Protein AF-A0A920MVI2-F1 (afdb_monomer)

Solvent-accessible surface area (backbone atoms only — not comparable to full-atom values): 7972 Å² total; per-residue (Å²): 143,65,72,72,63,59,54,58,56,50,54,55,52,51,54,52,52,54,53,52,54,61,66,68,66,71,74,82,79,68,80,49,70,67,57,49,32,74,72,67,59,47,56,79,43,64,60,54,69,68,58,49,48,55,42,44,76,72,70,33,44,79,41,75,39,55,19,71,52,44,38,59,93,40,56,35,26,48,42,35,81,94,25,60,81,35,60,41,93,51,54,35,75,67,53,48,55,40,47,78,69,45,38,44,79,40,30,28,25,70,40,89,39,99,87,47,90,47,87,85,54,81,81,58,89,86,70,77,79,77,82,126

Secondary structure (DSSP, 8-state):
--HHHHHHHHHHHHHHHHHHHHHHT-------HHHHHHHH--EEEE--HHHHHHHHHTTPEEEEEETTS--TTS---TT-GGGTT---SS--HHHHHHHHTTEEEEEEEP---TT---TTS---TT------

Structure (mmCIF, N/CA/C/O backbone):
data_AF-A0A920MVI2-F1
#
_entry.id   AF-A0A920MVI2-F1
#
loop_
_atom_site.group_PDB
_atom_site.id
_atom_site.type_symbol
_atom_site.label_atom_id
_atom_site.label_alt_id
_atom_site.label_comp_id
_atom_site.label_asym_id
_atom_site.label_entity_id
_atom_site.label_seq_id
_atom_site.pdbx_PDB_ins_code
_atom_site.Cartn_x
_atom_site.Cartn_y
_atom_site.Cartn_z
_atom_site.occupancy
_atom_site.B_iso_or_equiv
_atom_site.auth_seq_id
_atom_site.auth_comp_id
_atom_site.auth_asym_id
_atom_site.auth_atom_id
_atom_site.pdbx_PDB_model_num
ATOM 1 N N . MET A 1 1 ? -33.004 41.293 50.598 1.00 49.00 1 MET A N 1
ATOM 2 C CA . MET A 1 1 ? -32.392 39.942 50.643 1.00 49.00 1 MET A CA 1
ATOM 3 C C . MET A 1 1 ? -32.286 39.363 49.229 1.00 49.00 1 MET A C 1
ATOM 5 O O . MET A 1 1 ? -33.215 38.704 48.801 1.00 49.00 1 MET A O 1
ATOM 9 N N . ILE A 1 2 ? -31.227 39.649 48.454 1.00 53.75 2 ILE A N 1
ATOM 10 C CA . ILE A 1 2 ? -31.068 39.084 47.080 1.00 53.75 2 ILE A CA 1
ATOM 11 C C . ILE A 1 2 ? -29.605 38.669 46.774 1.00 53.75 2 ILE A C 1
ATOM 13 O O . ILE A 1 2 ? -29.303 38.082 45.741 1.00 53.75 2 ILE A O 1
ATOM 17 N N . LYS A 1 3 ? -28.657 38.904 47.692 1.00 54.25 3 LYS A N 1
ATOM 18 C CA . LYS A 1 3 ? -27.223 38.664 47.444 1.00 54.25 3 LYS A CA 1
ATOM 19 C C . LYS A 1 3 ? -26.811 37.189 47.209 1.00 54.25 3 LYS A C 1
ATOM 21 O O . LYS A 1 3 ? -25.986 36.986 46.322 1.00 54.25 3 LYS A O 1
ATOM 26 N N . PRO A 1 4 ? -27.358 36.159 47.892 1.00 53.12 4 PRO A N 1
ATOM 27 C CA . PRO A 1 4 ? -26.855 34.790 47.718 1.00 53.12 4 PRO A CA 1
ATOM 28 C C . PRO A 1 4 ? -27.339 34.135 46.415 1.00 53.12 4 PRO A C 1
ATOM 30 O O . PRO A 1 4 ? -26.636 33.308 45.841 1.00 53.12 4 PRO A O 1
ATOM 33 N N . LEU A 1 5 ? -28.500 34.549 45.891 1.00 47.59 5 LEU A N 1
ATOM 34 C CA . LEU A 1 5 ? -29.077 33.974 44.672 1.00 47.59 5 LEU A CA 1
ATOM 35 C C . LEU A 1 5 ? -28.278 34.360 43.413 1.00 47.59 5 LEU A C 1
ATOM 37 O O . LEU A 1 5 ? -28.147 33.563 42.488 1.00 47.59 5 LEU A O 1
ATOM 41 N N . LYS A 1 6 ? -27.675 35.557 43.408 1.00 50.91 6 LYS A N 1
ATOM 42 C CA . LYS A 1 6 ? -26.846 36.059 42.298 1.00 50.91 6 LYS A CA 1
ATOM 43 C C . LYS A 1 6 ? -25.501 35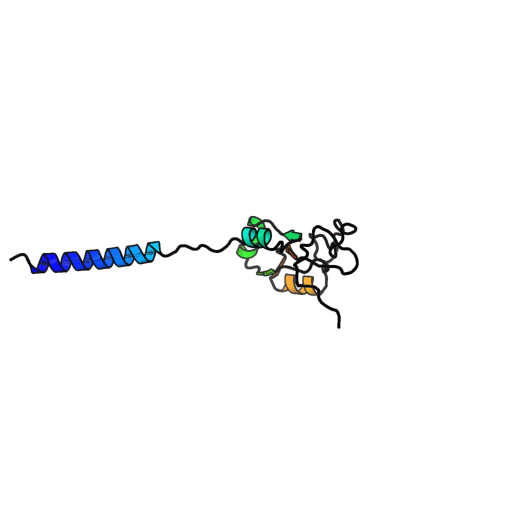.324 42.187 1.00 50.91 6 LYS A C 1
ATOM 45 O O . LYS A 1 6 ? -24.996 35.140 41.086 1.00 50.91 6 LYS A O 1
ATOM 50 N N . ILE A 1 7 ? -24.954 34.864 43.315 1.00 51.81 7 ILE A N 1
ATOM 51 C CA . ILE A 1 7 ? -23.689 34.111 43.385 1.00 51.81 7 ILE A CA 1
ATOM 52 C C . ILE A 1 7 ? -23.872 32.688 42.834 1.00 51.81 7 ILE A C 1
ATOM 54 O O . ILE A 1 7 ? -23.048 32.210 42.057 1.00 51.81 7 ILE A O 1
ATOM 58 N N . ILE A 1 8 ? -24.993 32.037 43.160 1.00 50.72 8 ILE A N 1
ATOM 59 C CA . ILE A 1 8 ? -25.308 30.681 42.679 1.00 50.72 8 ILE A CA 1
ATOM 60 C C . ILE A 1 8 ? -25.597 30.676 41.167 1.00 50.72 8 ILE A C 1
ATOM 62 O O . ILE A 1 8 ? -25.194 29.744 40.468 1.00 50.72 8 ILE A O 1
ATOM 66 N N . LEU A 1 9 ? -26.240 31.727 40.639 1.00 52.56 9 LEU A N 1
ATOM 67 C CA . LEU A 1 9 ? -26.493 31.862 39.199 1.00 52.56 9 LEU A CA 1
ATOM 68 C C . LEU A 1 9 ? -25.190 32.030 38.392 1.00 52.56 9 LEU A C 1
ATOM 70 O O . LEU A 1 9 ? -25.074 31.485 37.295 1.00 52.56 9 LEU A O 1
ATOM 74 N N . ASN A 1 10 ? -24.186 32.711 38.960 1.00 58.34 10 ASN A N 1
ATOM 75 C CA . ASN A 1 10 ? -22.886 32.932 38.318 1.00 58.34 10 ASN A CA 1
ATOM 76 C C . ASN A 1 10 ? -22.046 31.641 38.225 1.00 58.34 10 ASN A C 1
ATOM 78 O O . ASN A 1 10 ? -21.384 31.411 37.217 1.00 58.34 10 ASN A O 1
ATOM 82 N N . ASN A 1 11 ? -22.127 30.753 39.226 1.00 58.97 11 ASN A N 1
ATOM 83 C CA . ASN A 1 11 ? -21.401 29.474 39.220 1.00 58.97 11 ASN A CA 1
ATOM 84 C C . ASN A 1 11 ? -21.909 28.485 38.157 1.00 58.97 11 ASN A C 1
ATOM 86 O O . ASN A 1 11 ? -21.114 27.744 37.583 1.00 58.97 11 ASN A O 1
ATOM 90 N N . LYS A 1 12 ? -23.217 28.477 37.856 1.00 60.44 12 LYS A N 1
ATOM 91 C CA . LYS A 1 12 ? -23.773 27.625 36.785 1.00 60.44 12 LYS A CA 1
ATOM 92 C C . LYS A 1 12 ? -23.363 28.106 35.393 1.00 60.44 12 LYS A C 1
ATOM 94 O O . LYS A 1 12 ? -23.089 27.281 34.528 1.00 60.44 12 LYS A O 1
ATOM 99 N N . ILE A 1 13 ? -23.280 29.423 35.200 1.00 71.88 13 ILE A N 1
ATOM 100 C CA . ILE A 1 13 ? -22.783 30.030 33.957 1.00 71.88 13 ILE A CA 1
ATOM 101 C C . ILE A 1 13 ? -21.306 29.685 33.747 1.00 71.88 13 ILE A C 1
ATOM 103 O O . ILE A 1 13 ? -20.936 29.284 32.649 1.00 71.88 13 ILE A O 1
ATOM 107 N N . TYR A 1 14 ? -20.480 29.743 34.796 1.00 71.69 14 TYR A N 1
ATOM 108 C CA . TYR A 1 14 ? -19.080 29.312 34.718 1.00 71.69 14 TYR A CA 1
ATOM 109 C C . TYR A 1 14 ? -18.935 27.834 34.347 1.00 71.69 14 TYR A C 1
ATOM 111 O O . TYR A 1 14 ? -18.104 27.496 33.509 1.00 71.69 14 TYR A O 1
ATOM 119 N N . LEU A 1 15 ? -19.765 26.958 34.919 1.00 68.94 15 LEU A N 1
ATOM 120 C CA . LEU A 1 15 ? -19.744 25.531 34.593 1.00 68.94 15 LEU A CA 1
ATOM 121 C C . LEU A 1 15 ? -20.161 25.270 33.135 1.00 68.94 15 LEU A C 1
ATOM 123 O O . LEU A 1 15 ? -19.569 24.428 32.466 1.00 68.94 15 LEU A O 1
ATOM 127 N N . PHE A 1 16 ? -21.134 26.028 32.625 1.00 75.06 16 PHE A N 1
ATOM 128 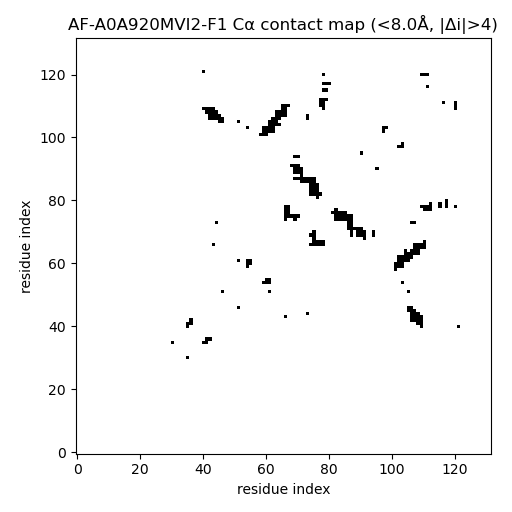C CA . PHE A 1 16 ? -21.574 25.947 31.231 1.00 75.06 16 PHE A CA 1
ATOM 129 C C . PHE A 1 16 ? -20.517 26.483 30.253 1.00 75.06 16 PHE A C 1
ATOM 131 O O . PHE A 1 16 ? -20.261 25.864 29.225 1.00 75.06 16 PHE A O 1
ATOM 138 N N . LEU A 1 17 ? -19.851 27.591 30.591 1.00 73.88 17 LEU A N 1
ATOM 139 C CA . LEU A 1 17 ? -18.747 28.148 29.803 1.00 73.88 17 LEU A CA 1
ATOM 140 C C . LEU A 1 17 ? -17.526 27.218 29.787 1.00 73.88 17 LEU A C 1
ATOM 142 O O . LEU A 1 17 ? -16.895 27.063 28.745 1.00 73.88 17 LEU A O 1
ATOM 146 N N . LEU A 1 18 ? -17.227 26.553 30.907 1.00 71.25 18 LEU A N 1
ATOM 147 C CA . LEU A 1 18 ? -16.160 25.556 30.991 1.00 71.25 18 LEU A CA 1
ATOM 148 C C . LEU A 1 18 ? -16.465 24.328 30.118 1.00 71.25 18 LEU A C 1
ATOM 150 O O . LEU A 1 18 ? -15.578 23.829 29.433 1.00 71.25 18 LEU A O 1
ATOM 154 N N . PHE A 1 19 ? -17.724 23.882 30.094 1.00 73.31 19 PHE A N 1
ATOM 155 C CA . PHE A 1 19 ? -18.176 22.786 29.234 1.00 73.31 19 PHE A CA 1
ATOM 156 C C . PHE A 1 19 ? -18.176 23.178 27.746 1.00 73.31 19 PHE A C 1
ATOM 158 O O . PHE A 1 19 ? -17.795 22.387 26.892 1.00 73.31 19 PHE A O 1
ATOM 165 N N . ALA A 1 20 ? -18.537 24.420 27.412 1.00 71.62 20 ALA A N 1
ATOM 166 C CA . ALA A 1 20 ? -18.449 24.927 26.043 1.00 71.62 20 ALA A CA 1
ATOM 167 C C . ALA A 1 20 ? -16.990 25.035 25.556 1.00 71.62 20 ALA A C 1
ATOM 169 O O . ALA A 1 20 ? -16.689 24.660 24.423 1.00 71.62 20 ALA A O 1
ATOM 170 N N . ALA A 1 21 ? -16.069 25.484 26.416 1.00 69.69 21 ALA A N 1
ATOM 171 C CA . ALA A 1 21 ? -14.646 25.589 26.094 1.00 69.69 21 ALA A CA 1
ATOM 172 C C . ALA A 1 21 ? -13.994 24.220 25.817 1.00 69.69 21 ALA A C 1
ATOM 174 O O . ALA A 1 21 ? -13.145 24.115 24.933 1.00 69.69 21 ALA A O 1
ATOM 175 N N . THR A 1 22 ? -14.414 23.157 26.514 1.00 64.62 22 THR A N 1
ATOM 176 C CA . THR A 1 22 ? -13.909 21.798 26.259 1.00 64.62 22 THR A CA 1
ATOM 177 C C . THR A 1 22 ? -14.475 21.184 24.977 1.00 64.62 22 THR A C 1
ATOM 179 O O . THR A 1 22 ? -13.762 20.431 24.315 1.00 64.62 22 THR A O 1
ATOM 182 N N . ILE A 1 23 ? -15.697 21.544 24.563 1.00 65.88 23 ILE A N 1
ATOM 183 C CA . ILE A 1 23 ? -16.275 21.101 23.280 1.00 65.88 23 ILE A CA 1
ATOM 184 C C . ILE A 1 23 ? -15.580 21.778 22.083 1.00 65.88 23 ILE A C 1
ATOM 186 O O . ILE A 1 23 ? -15.390 21.142 21.047 1.00 65.88 23 ILE A O 1
ATOM 190 N N . LEU A 1 24 ? -15.139 23.037 22.220 1.00 59.97 24 LEU A N 1
ATOM 191 C CA . LEU A 1 24 ? -14.427 23.757 21.151 1.00 59.97 24 LEU A CA 1
ATOM 192 C C . LEU A 1 24 ? -12.971 23.300 20.956 1.00 59.97 24 LEU A C 1
ATOM 194 O O . LEU A 1 24 ? -12.377 23.590 19.921 1.00 59.97 24 LEU A O 1
ATOM 198 N N . SER A 1 25 ? -12.390 22.571 21.911 1.00 54.78 25 SER A N 1
ATOM 199 C CA . SER A 1 25 ? -10.979 22.165 21.857 1.00 54.78 25 SER A CA 1
ATOM 200 C C . SER A 1 25 ? -10.700 20.922 20.994 1.00 54.78 25 SER A C 1
ATOM 202 O O . SER A 1 25 ? -9.566 20.440 20.970 1.00 54.78 25 SER A O 1
ATOM 204 N N . CYS A 1 26 ? -11.680 20.378 20.266 1.00 59.22 26 CYS A N 1
ATOM 205 C CA . CYS A 1 26 ? -11.444 19.257 19.355 1.00 59.22 26 CYS A CA 1
ATOM 206 C C . CYS A 1 26 ? -11.107 19.745 17.935 1.00 59.22 26 CYS A C 1
ATOM 208 O O . CYS A 1 26 ? -11.856 19.506 16.990 1.00 59.22 26 CYS A O 1
ATOM 210 N N . SER A 1 27 ? -9.962 20.413 17.751 1.00 58.78 27 SER A N 1
ATOM 211 C CA . SER A 1 27 ? -9.394 20.558 16.407 1.00 58.78 27 SER A CA 1
ATOM 212 C C . SER A 1 27 ? -8.606 19.291 16.087 1.00 58.78 27 SER A C 1
ATOM 214 O O . SER A 1 27 ? -7.418 19.183 16.395 1.00 58.78 27 SER A O 1
ATOM 216 N N . LYS A 1 28 ? -9.253 18.293 15.479 1.00 54.41 28 LYS A N 1
ATOM 217 C CA . LYS A 1 28 ? -8.501 17.239 14.789 1.00 54.41 28 LYS A CA 1
ATOM 218 C C . LYS A 1 28 ? -7.866 17.849 13.541 1.00 54.41 28 LYS A C 1
ATOM 220 O O . LYS A 1 28 ? -8.386 17.697 12.444 1.00 54.41 28 LYS A O 1
ATOM 225 N N . THR A 1 29 ? -6.735 18.524 13.695 1.00 57.41 29 THR A N 1
ATOM 226 C CA . THR A 1 29 ? -5.809 18.769 12.585 1.00 57.41 29 THR A CA 1
ATOM 227 C C . THR A 1 29 ? -4.942 17.524 12.429 1.00 57.41 29 THR A C 1
ATOM 229 O O . THR A 1 29 ? -3.740 17.519 12.675 1.00 57.41 29 THR A O 1
ATOM 232 N N . GLY A 1 30 ? -5.592 16.406 12.093 1.00 59.22 30 GLY A N 1
ATOM 233 C CA . GLY A 1 30 ? -4.875 15.239 11.604 1.00 59.22 30 GLY A CA 1
ATOM 234 C C . GLY A 1 30 ? -4.320 15.605 10.237 1.00 59.22 30 GLY A C 1
ATOM 235 O O . GLY A 1 30 ? -5.099 15.877 9.329 1.00 59.22 30 GLY A O 1
ATOM 236 N N . LEU A 1 31 ? -2.996 15.675 10.122 1.00 63.97 31 LEU A N 1
ATOM 237 C CA . LEU A 1 31 ? -2.315 15.889 8.850 1.00 63.97 31 LEU A CA 1
ATOM 238 C C . LEU A 1 31 ? -2.800 14.826 7.851 1.00 63.97 31 LEU A C 1
ATOM 240 O O . LEU A 1 31 ? -2.815 13.637 8.187 1.00 63.97 31 LEU A O 1
ATOM 244 N N . SER A 1 32 ? -3.247 15.242 6.665 1.00 84.50 32 SER A N 1
ATOM 245 C CA . SER A 1 32 ? -3.814 14.300 5.696 1.00 84.50 32 SER A CA 1
ATOM 246 C C . SER A 1 32 ? -2.722 13.377 5.152 1.00 84.50 32 SER A C 1
ATOM 248 O O . SER A 1 32 ? -1.594 13.809 4.908 1.00 84.50 32 SER A O 1
ATOM 250 N N . VAL A 1 33 ? -3.054 12.104 4.912 1.00 82.75 33 VAL A N 1
ATOM 251 C CA . VAL A 1 33 ? -2.142 11.165 4.234 1.00 82.75 33 VAL A CA 1
ATOM 252 C C . VAL A 1 33 ? -1.745 11.708 2.859 1.00 82.75 33 VAL A C 1
ATOM 254 O O . VAL A 1 33 ? -0.595 11.552 2.474 1.00 82.75 33 VAL A O 1
ATOM 257 N N . ASP A 1 34 ? -2.639 12.427 2.176 1.00 85.00 34 ASP A N 1
ATOM 258 C CA . ASP A 1 34 ? -2.336 13.114 0.914 1.00 85.00 34 ASP A CA 1
ATOM 259 C C . ASP A 1 34 ? -1.316 14.238 1.063 1.00 85.00 34 ASP A C 1
ATOM 261 O O . ASP A 1 34 ? -0.453 14.420 0.208 1.00 85.00 34 ASP A O 1
ATOM 265 N N . GLU A 1 35 ? -1.402 15.010 2.146 1.00 86.94 35 GLU A N 1
ATOM 266 C CA . GLU A 1 35 ? -0.440 16.081 2.407 1.00 86.94 35 GLU A CA 1
ATOM 267 C C . GLU A 1 35 ? 0.941 15.499 2.702 1.00 86.94 35 GLU A C 1
ATOM 269 O O . GLU A 1 35 ? 1.947 16.021 2.223 1.00 86.94 35 GLU A O 1
ATOM 274 N N . LEU A 1 36 ? 0.989 14.400 3.458 1.00 85.81 36 LEU A N 1
ATOM 275 C CA . LEU A 1 36 ? 2.218 13.663 3.729 1.00 85.81 36 LEU A CA 1
ATOM 276 C C . LEU A 1 36 ? 2.797 13.036 2.467 1.00 85.81 36 LEU A C 1
ATOM 278 O O . LEU A 1 36 ? 3.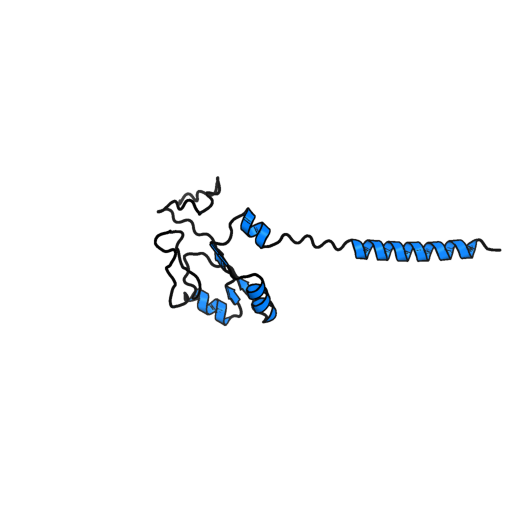991 13.186 2.217 1.00 85.81 36 LEU A O 1
ATOM 282 N N . ASP A 1 37 ? 1.966 12.368 1.673 1.00 84.81 37 ASP A N 1
ATOM 283 C CA . ASP A 1 37 ? 2.390 11.744 0.428 1.00 84.81 37 ASP A CA 1
ATOM 284 C C . ASP A 1 37 ? 2.917 12.795 -0.544 1.00 84.81 37 ASP A C 1
ATOM 286 O O . ASP A 1 37 ? 4.033 12.675 -1.021 1.00 84.81 37 ASP A O 1
ATOM 290 N N . LYS A 1 38 ? 2.212 13.913 -0.731 1.00 84.25 38 LYS A N 1
ATOM 291 C CA . LYS A 1 38 ? 2.685 15.012 -1.582 1.00 84.25 38 LYS A CA 1
ATOM 292 C C . LYS A 1 38 ? 3.974 15.660 -1.069 1.00 84.25 38 LYS A C 1
ATOM 294 O O . LYS A 1 38 ? 4.779 16.146 -1.859 1.00 84.25 38 LYS A O 1
ATOM 299 N N . LYS A 1 39 ? 4.160 15.723 0.252 1.00 85.69 39 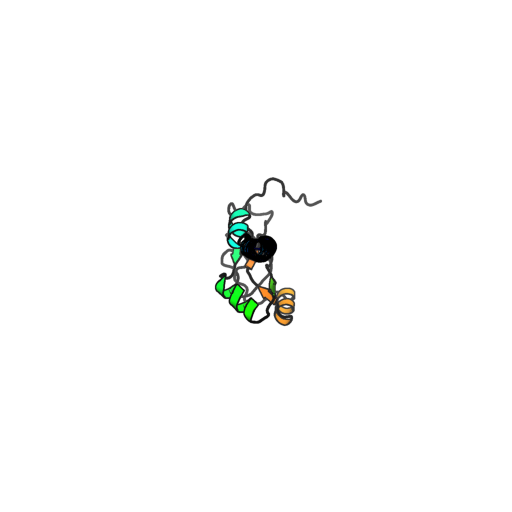LYS A N 1
ATOM 300 C CA . LYS A 1 39 ? 5.344 16.337 0.869 1.00 85.69 39 LYS A CA 1
ATOM 301 C C . LYS A 1 39 ? 6.578 15.440 0.788 1.00 85.69 39 LYS A C 1
ATOM 303 O O . LYS A 1 39 ? 7.678 15.954 0.611 1.00 85.69 39 LYS A O 1
ATOM 308 N N . TYR A 1 40 ? 6.403 14.134 0.967 1.00 83.56 40 TYR A N 1
ATOM 309 C CA . TYR A 1 40 ? 7.499 13.170 1.098 1.00 83.56 40 TYR A CA 1
ATOM 310 C C . TYR A 1 40 ? 7.586 12.168 -0.067 1.00 83.56 40 TYR A C 1
ATOM 312 O O . TYR A 1 40 ? 8.498 11.346 -0.077 1.00 83.56 40 TYR A O 1
ATOM 320 N N . ASN A 1 41 ? 6.673 12.244 -1.042 1.00 82.56 41 ASN A N 1
ATOM 321 C CA . ASN A 1 41 ? 6.524 11.358 -2.203 1.00 82.56 41 ASN A CA 1
ATOM 322 C C . ASN A 1 41 ? 6.555 9.871 -1.831 1.00 82.56 41 ASN A C 1
ATOM 324 O O . ASN A 1 41 ? 7.308 9.095 -2.404 1.00 82.56 41 ASN A O 1
ATOM 328 N N . ILE A 1 42 ? 5.759 9.473 -0.840 1.00 86.69 42 ILE A N 1
ATOM 329 C CA . ILE A 1 42 ? 5.841 8.156 -0.191 1.00 86.69 42 ILE A CA 1
ATOM 330 C C . ILE A 1 42 ? 5.416 7.035 -1.149 1.00 86.69 42 ILE A C 1
ATOM 332 O O . ILE A 1 42 ? 6.020 5.954 -1.147 1.00 86.69 42 ILE A O 1
ATOM 336 N N . TYR A 1 43 ? 4.377 7.279 -1.947 1.00 90.19 43 TYR A N 1
ATOM 337 C CA . TYR A 1 43 ? 3.787 6.306 -2.856 1.00 90.19 43 TYR A CA 1
ATOM 338 C C . TYR A 1 43 ? 4.133 6.594 -4.320 1.00 90.19 43 TYR A C 1
ATOM 340 O O . TYR A 1 43 ? 4.027 7.715 -4.802 1.00 90.19 43 TYR A O 1
ATOM 348 N N . ILE A 1 44 ? 4.478 5.535 -5.056 1.00 89.19 44 ILE A N 1
ATOM 349 C CA . ILE A 1 44 ? 4.536 5.547 -6.528 1.00 89.19 44 ILE A CA 1
ATOM 350 C C . ILE A 1 44 ? 3.128 5.346 -7.096 1.00 89.19 44 ILE A C 1
ATOM 352 O O . ILE A 1 44 ? 2.734 5.965 -8.079 1.00 89.19 44 ILE A O 1
ATOM 356 N N . SER A 1 45 ? 2.356 4.461 -6.468 1.00 91.69 45 SER A N 1
ATOM 357 C CA . SER A 1 45 ? 0.950 4.229 -6.782 1.00 91.69 45 SER A CA 1
ATOM 358 C C . SER A 1 45 ? 0.200 3.886 -5.504 1.00 91.69 45 SER A C 1
ATOM 360 O O . SER A 1 45 ? 0.741 3.224 -4.617 1.00 91.69 45 SER A O 1
ATOM 362 N N . ARG A 1 46 ? -1.046 4.338 -5.382 1.00 93.31 46 ARG A N 1
ATOM 363 C CA . ARG A 1 46 ? -1.894 4.041 -4.226 1.00 93.31 46 ARG A CA 1
ATOM 364 C C . ARG A 1 46 ? -3.356 3.942 -4.628 1.00 93.31 46 ARG A C 1
ATOM 366 O O . ARG A 1 46 ? -3.772 4.532 -5.623 1.00 93.31 46 ARG A O 1
ATOM 373 N N . LEU A 1 47 ? -4.127 3.211 -3.832 1.00 95.38 47 LEU A N 1
ATOM 374 C CA . LEU A 1 47 ? -5.579 3.207 -3.935 1.00 95.38 47 LEU A CA 1
ATOM 375 C C . LEU A 1 47 ? -6.138 4.590 -3.605 1.00 95.38 47 LEU A C 1
ATOM 377 O O . LEU A 1 47 ? -5.573 5.331 -2.793 1.00 95.38 47 LEU A O 1
ATOM 381 N N . SER A 1 48 ? -7.291 4.894 -4.198 1.00 93.50 48 SER A N 1
ATOM 382 C CA . SER A 1 48 ? -8.058 6.081 -3.833 1.00 93.50 48 SER A CA 1
ATOM 383 C C . SER A 1 48 ? -8.470 6.032 -2.362 1.00 93.50 48 SER A C 1
ATOM 385 O O . SER A 1 48 ? -8.695 4.964 -1.786 1.00 93.50 48 SER A O 1
ATOM 387 N N . ASP A 1 49 ? -8.617 7.202 -1.756 1.00 92.00 49 ASP A N 1
ATOM 388 C CA . ASP A 1 49 ? -9.056 7.335 -0.370 1.00 92.00 49 ASP A CA 1
ATOM 389 C C . ASP A 1 49 ? -10.376 6.619 -0.079 1.00 92.00 49 ASP A C 1
ATOM 391 O O . ASP A 1 49 ? -10.535 6.000 0.974 1.00 92.00 49 ASP A O 1
ATOM 395 N N . ASP A 1 50 ? -11.317 6.669 -1.016 1.00 94.44 50 ASP A N 1
ATOM 396 C CA . ASP A 1 50 ? -12.614 6.019 -0.862 1.00 94.44 50 ASP A CA 1
ATOM 397 C C . ASP A 1 50 ? -12.483 4.497 -0.875 1.00 94.44 50 ASP A C 1
ATOM 399 O O . ASP A 1 50 ? -13.159 3.799 -0.116 1.00 94.44 50 ASP A O 1
ATOM 403 N N . GLU A 1 51 ? -11.564 3.966 -1.676 1.00 95.88 51 GLU A N 1
ATOM 404 C CA . GLU A 1 51 ? -11.281 2.539 -1.722 1.00 95.88 51 GLU A CA 1
ATOM 405 C C . GLU A 1 51 ? -10.528 2.062 -0.474 1.00 95.88 51 GLU A C 1
ATOM 407 O O . GLU A 1 51 ? -10.863 1.016 0.090 1.00 95.88 51 GLU A O 1
ATOM 412 N N . VAL A 1 52 ? -9.584 2.862 0.029 1.00 95.25 52 VAL A N 1
ATOM 413 C CA . VAL A 1 52 ? -8.928 2.625 1.323 1.00 95.25 52 VAL A CA 1
ATOM 414 C C . VAL A 1 52 ? -9.967 2.606 2.446 1.00 95.25 52 VAL A C 1
ATOM 416 O O . VAL A 1 52 ? -10.041 1.631 3.195 1.00 95.25 52 VAL A O 1
ATOM 419 N N . ARG A 1 53 ? -10.835 3.625 2.531 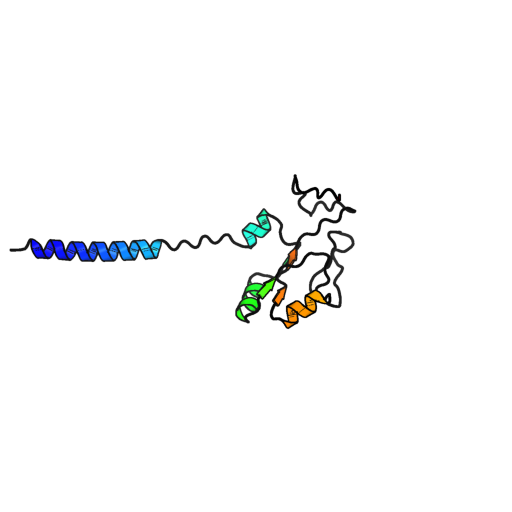1.00 95.31 53 ARG A N 1
ATOM 420 C CA . ARG A 1 53 ? -11.919 3.698 3.530 1.00 95.31 53 ARG A CA 1
ATOM 421 C C . ARG A 1 53 ? -12.870 2.514 3.420 1.00 95.31 53 ARG A C 1
ATOM 423 O O . ARG A 1 53 ? -13.234 1.925 4.433 1.00 95.31 53 ARG A O 1
ATOM 430 N N . LYS A 1 54 ? -13.247 2.122 2.202 1.00 97.69 54 LYS A N 1
ATOM 431 C CA . LYS A 1 54 ? -14.110 0.961 1.956 1.00 97.69 54 LYS A CA 1
ATOM 432 C C . LYS A 1 54 ? -13.501 -0.328 2.503 1.00 97.69 54 LYS A C 1
ATOM 434 O O . LYS A 1 54 ? -14.231 -1.126 3.081 1.00 97.69 54 LYS A O 1
ATOM 439 N N . ASN A 1 55 ? -12.199 -0.548 2.327 1.00 97.50 55 ASN A N 1
ATOM 440 C CA . ASN A 1 55 ? -11.526 -1.740 2.847 1.00 97.50 55 ASN A CA 1
ATOM 441 C C . ASN A 1 55 ? -11.351 -1.694 4.372 1.00 97.50 55 ASN A C 1
ATOM 443 O O . ASN A 1 55 ? -11.607 -2.698 5.034 1.00 97.50 55 ASN A O 1
ATOM 447 N N . ILE A 1 56 ? -11.050 -0.526 4.944 1.00 96.94 56 ILE A N 1
ATOM 448 C CA . ILE A 1 56 ? -11.017 -0.332 6.404 1.00 96.94 56 ILE A CA 1
ATOM 449 C C . ILE A 1 56 ? -12.392 -0.612 7.027 1.00 96.94 56 ILE A C 1
ATOM 451 O O . ILE A 1 56 ? -12.485 -1.320 8.026 1.00 96.94 56 ILE A O 1
ATOM 455 N N . ASN A 1 57 ? -13.476 -0.135 6.411 1.00 97.75 57 ASN A N 1
ATOM 456 C CA . ASN A 1 57 ? -14.844 -0.377 6.886 1.00 97.75 57 ASN A CA 1
ATOM 457 C C . ASN A 1 57 ? -15.251 -1.859 6.829 1.00 97.75 57 ASN A C 1
ATOM 459 O O . ASN A 1 57 ? -16.178 -2.265 7.525 1.00 97.75 57 ASN A O 1
ATOM 463 N N . LYS A 1 58 ? -14.560 -2.675 6.023 1.00 97.81 58 LYS A N 1
ATOM 464 C CA . LYS A 1 58 ? -14.705 -4.140 6.014 1.00 97.81 58 LYS A CA 1
ATOM 465 C C . LYS A 1 58 ? -13.878 -4.834 7.105 1.00 97.81 58 LYS A C 1
ATOM 467 O O . LYS A 1 58 ? -13.905 -6.056 7.181 1.00 97.81 58 LYS A O 1
ATOM 472 N N . GLY A 1 59 ? -13.140 -4.080 7.921 1.00 97.56 59 GLY A N 1
ATOM 473 C CA . GLY A 1 59 ? -12.267 -4.601 8.974 1.00 97.56 59 GLY A CA 1
ATOM 474 C C . GLY A 1 59 ? -10.875 -5.019 8.498 1.00 97.56 59 GLY A C 1
ATOM 475 O O . GLY A 1 59 ? -10.169 -5.684 9.249 1.00 97.56 59 GLY A O 1
ATOM 476 N N . LEU A 1 60 ? -10.472 -4.655 7.274 1.00 98.19 60 LEU A N 1
ATOM 477 C CA . LEU A 1 60 ? -9.143 -4.981 6.753 1.00 98.19 60 LEU A CA 1
ATOM 478 C C . LEU A 1 60 ? -8.097 -3.952 7.201 1.00 98.19 60 LEU A C 1
ATOM 480 O O . LEU A 1 60 ? -8.389 -2.761 7.333 1.00 98.19 60 LEU A O 1
ATOM 484 N N . LEU A 1 61 ? -6.855 -4.405 7.375 1.00 97.62 61 LEU A N 1
ATOM 485 C CA . LEU A 1 61 ? -5.736 -3.568 7.806 1.00 97.62 61 LEU A CA 1
ATOM 486 C C . LEU A 1 61 ? -4.916 -3.060 6.604 1.00 97.62 61 LEU A C 1
ATOM 488 O O . LEU A 1 61 ? -4.403 -3.879 5.836 1.00 97.62 61 LEU A O 1
ATOM 492 N N . PRO A 1 62 ? -4.762 -1.733 6.422 1.00 96.31 62 PRO A N 1
ATOM 493 C CA . PRO A 1 62 ? -4.008 -1.175 5.303 1.00 96.31 62 PRO A CA 1
ATOM 494 C C . PRO A 1 62 ? -2.504 -1.368 5.493 1.00 96.31 62 PRO A C 1
ATOM 496 O O . PRO A 1 62 ? -1.964 -1.071 6.559 1.00 96.31 62 PRO A O 1
ATOM 499 N N . ILE A 1 63 ? -1.815 -1.782 4.432 1.00 96.25 63 ILE A N 1
ATOM 500 C CA . ILE A 1 63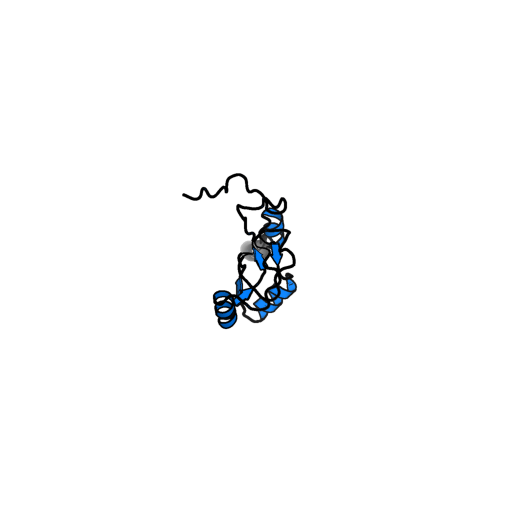 ? -0.349 -1.843 4.376 1.00 96.25 63 ILE A CA 1
ATOM 501 C C . ILE A 1 63 ? 0.186 -1.304 3.052 1.00 96.25 63 ILE A C 1
ATOM 503 O O . ILE A 1 63 ? -0.421 -1.468 1.993 1.00 96.25 63 ILE A O 1
ATOM 507 N N . ALA A 1 64 ? 1.353 -0.674 3.122 1.00 94.44 64 ALA A N 1
ATOM 508 C CA . ALA A 1 64 ? 2.117 -0.223 1.969 1.00 94.44 64 ALA A CA 1
ATOM 509 C C . ALA A 1 64 ? 3.253 -1.216 1.685 1.00 94.44 64 ALA A C 1
ATOM 511 O O . ALA A 1 64 ? 3.860 -1.740 2.620 1.00 94.44 64 ALA A O 1
ATOM 512 N N . ILE A 1 65 ? 3.540 -1.487 0.412 1.00 95.69 65 ILE A N 1
ATOM 513 C CA . ILE A 1 65 ? 4.514 -2.508 0.003 1.00 95.69 65 ILE A CA 1
ATOM 514 C C . ILE A 1 65 ? 5.590 -1.890 -0.878 1.00 95.69 65 ILE A C 1
ATOM 516 O O . ILE A 1 65 ? 5.289 -1.110 -1.776 1.00 95.69 65 ILE A O 1
ATOM 520 N N . LYS A 1 66 ? 6.848 -2.282 -0.660 1.00 93.19 66 LYS A N 1
ATOM 521 C CA . LYS A 1 66 ? 7.974 -1.835 -1.486 1.00 93.19 66 LYS A CA 1
ATOM 522 C C . LYS A 1 66 ? 7.736 -2.164 -2.964 1.00 93.19 66 LYS A C 1
ATOM 524 O O . LYS A 1 66 ? 7.231 -3.239 -3.301 1.00 93.19 66 LYS A O 1
ATOM 529 N N . ASP A 1 67 ? 8.097 -1.248 -3.857 1.00 92.38 67 ASP A N 1
ATOM 530 C CA . ASP A 1 67 ? 7.748 -1.370 -5.275 1.00 92.38 67 ASP A CA 1
ATOM 531 C C . ASP A 1 67 ? 8.311 -2.626 -5.967 1.00 92.38 67 ASP A C 1
ATOM 533 O O . ASP A 1 67 ? 7.656 -3.183 -6.838 1.00 92.38 67 ASP A O 1
ATOM 537 N N . ASN A 1 68 ? 9.424 -3.174 -5.480 1.00 92.75 68 ASN A N 1
ATOM 538 C CA . ASN A 1 68 ? 10.050 -4.384 -6.021 1.00 92.75 68 ASN A CA 1
ATOM 539 C C . ASN A 1 68 ? 9.373 -5.724 -5.642 1.00 92.75 68 ASN A C 1
ATOM 541 O O . ASN A 1 68 ? 9.909 -6.782 -5.972 1.00 92.75 68 ASN A O 1
ATOM 545 N N . ILE A 1 69 ? 8.247 -5.712 -4.918 1.00 95.38 69 ILE A N 1
ATOM 546 C CA . ILE A 1 69 ? 7.520 -6.927 -4.507 1.00 95.38 69 ILE A CA 1
ATOM 547 C C . ILE A 1 69 ? 6.253 -7.117 -5.345 1.00 95.38 69 ILE A C 1
ATOM 549 O O . ILE A 1 69 ? 5.422 -6.214 -5.420 1.00 95.38 69 ILE A O 1
ATOM 553 N N . ASP A 1 70 ? 6.047 -8.306 -5.908 1.00 97.56 70 ASP A N 1
ATOM 554 C CA . ASP A 1 70 ? 4.874 -8.585 -6.743 1.00 97.56 70 ASP A CA 1
ATOM 555 C C . ASP A 1 70 ? 3.556 -8.546 -5.958 1.00 97.56 70 ASP A C 1
ATOM 557 O O . ASP A 1 70 ? 3.335 -9.330 -5.029 1.00 97.56 70 ASP A O 1
ATOM 561 N N . VAL A 1 71 ? 2.662 -7.648 -6.379 1.00 97.69 71 VAL A N 1
ATOM 562 C CA . VAL A 1 71 ? 1.294 -7.497 -5.873 1.00 97.69 71 VAL A CA 1
ATOM 563 C C . VAL A 1 71 ? 0.363 -7.359 -7.071 1.00 97.69 71 VAL A C 1
ATOM 565 O O . VAL A 1 71 ? 0.506 -6.431 -7.864 1.00 97.69 71 VAL A O 1
ATOM 568 N N . VAL A 1 72 ? -0.595 -8.271 -7.212 1.00 97.19 72 VAL A N 1
ATOM 569 C CA . VAL A 1 72 ? -1.573 -8.229 -8.305 1.00 97.19 72 VAL A CA 1
ATOM 570 C C . VAL A 1 72 ? -2.408 -6.951 -8.202 1.00 97.19 72 VAL A C 1
ATOM 572 O O . VAL A 1 72 ? -2.872 -6.588 -7.122 1.00 97.19 72 VAL A O 1
ATOM 575 N N . GLY A 1 73 ? -2.604 -6.276 -9.336 1.00 95.56 73 GLY A N 1
ATOM 576 C CA . GLY A 1 73 ? -3.325 -5.001 -9.417 1.00 95.56 73 GLY A CA 1
ATOM 577 C C . GLY A 1 73 ? -2.440 -3.757 -9.290 1.00 95.56 73 GLY A C 1
ATOM 578 O O . GLY A 1 73 ? -2.929 -2.656 -9.515 1.00 95.56 73 GLY A O 1
ATOM 579 N N . PHE A 1 74 ? -1.145 -3.918 -9.005 1.00 96.31 74 PHE A N 1
ATOM 580 C CA . PHE A 1 74 ? -0.168 -2.830 -8.980 1.00 96.31 74 PHE A CA 1
ATOM 581 C C . PHE A 1 74 ? 1.017 -3.148 -9.892 1.00 96.31 74 PHE A C 1
ATOM 583 O O . PHE A 1 74 ? 1.419 -4.305 -9.999 1.00 96.31 74 PHE A O 1
ATOM 590 N N . ALA A 1 75 ? 1.605 -2.132 -10.523 1.00 95.19 75 ALA A N 1
ATOM 591 C CA . ALA A 1 75 ? 2.853 -2.313 -11.254 1.00 95.19 75 ALA A CA 1
ATOM 592 C C . ALA A 1 75 ? 3.997 -2.610 -10.269 1.00 95.19 75 ALA A C 1
ATOM 594 O O . ALA A 1 75 ? 4.072 -2.004 -9.201 1.00 95.19 75 ALA A O 1
ATOM 595 N N . ASN A 1 76 ? 4.885 -3.535 -10.625 1.00 94.50 76 ASN A N 1
ATOM 596 C CA . ASN A 1 76 ? 6.188 -3.717 -9.995 1.00 94.50 76 ASN A CA 1
ATOM 597 C C . ASN A 1 76 ? 7.237 -3.059 -10.895 1.00 94.50 76 ASN A C 1
ATOM 599 O O . ASN A 1 76 ? 7.740 -3.687 -11.832 1.00 94.50 76 ASN A O 1
ATOM 603 N N . THR A 1 77 ? 7.536 -1.785 -10.631 1.00 91.81 77 THR A N 1
ATOM 604 C CA . THR A 1 77 ? 8.449 -1.009 -11.486 1.00 91.81 77 THR A CA 1
ATOM 605 C C . THR A 1 77 ? 9.913 -1.201 -11.100 1.00 91.81 77 THR A C 1
ATOM 607 O O . THR A 1 77 ? 10.814 -0.878 -11.871 1.00 91.81 77 THR A O 1
ATOM 610 N N . GLY A 1 78 ? 10.189 -1.703 -9.892 1.00 87.69 78 GLY A N 1
ATOM 611 C CA . GLY A 1 78 ? 11.545 -1.791 -9.355 1.00 87.69 78 GLY A CA 1
ATOM 612 C C . GLY A 1 78 ? 12.302 -0.457 -9.418 1.00 87.69 78 GLY A C 1
ATOM 613 O O . GLY A 1 78 ? 13.526 -0.468 -9.559 1.00 87.69 78 GLY A O 1
ATOM 614 N N . GLY A 1 79 ? 11.587 0.675 -9.377 1.00 83.19 79 GLY A N 1
ATOM 615 C CA . GLY A 1 79 ? 12.148 2.018 -9.556 1.00 83.19 79 GLY A CA 1
ATOM 616 C C . GLY A 1 79 ? 12.685 2.319 -10.964 1.00 83.19 79 GLY A C 1
ATOM 617 O O . GLY A 1 79 ? 13.588 3.141 -11.093 1.00 83.19 79 GLY A O 1
ATOM 618 N N . SER A 1 80 ? 12.197 1.643 -12.011 1.00 83.62 80 SER A N 1
ATOM 619 C CA . SER A 1 80 ? 12.659 1.815 -13.395 1.00 83.62 80 SER A CA 1
ATOM 620 C C . SER A 1 80 ? 11.519 2.151 -14.355 1.00 83.62 80 SER A C 1
ATOM 622 O O . SER A 1 80 ? 10.511 1.448 -14.413 1.00 83.62 80 SER A O 1
ATOM 624 N N . VAL A 1 81 ? 11.729 3.171 -15.197 1.00 84.25 81 VAL A N 1
ATOM 625 C CA . VAL A 1 81 ? 10.816 3.548 -16.296 1.00 84.25 81 VAL A CA 1
ATOM 626 C C . VAL A 1 81 ? 10.555 2.366 -17.233 1.00 84.25 81 VAL A C 1
ATOM 628 O O . VAL A 1 81 ? 9.432 2.167 -17.680 1.00 84.25 81 VAL A O 1
ATOM 631 N N . ALA A 1 82 ? 11.567 1.528 -17.483 1.00 87.25 82 ALA A N 1
ATOM 632 C CA . ALA A 1 82 ? 11.433 0.370 -18.369 1.00 87.25 82 ALA A CA 1
ATOM 633 C C . ALA A 1 82 ? 10.409 -0.667 -17.866 1.00 87.25 82 ALA A C 1
ATOM 635 O O . ALA A 1 82 ? 9.927 -1.483 -18.649 1.00 87.25 82 ALA A O 1
ATOM 636 N N . LEU A 1 83 ? 10.083 -0.641 -16.571 1.00 88.50 83 LEU A N 1
ATOM 637 C CA . LEU A 1 83 ? 9.169 -1.572 -15.916 1.00 88.50 83 LEU A CA 1
ATOM 638 C C . LEU A 1 83 ? 7.879 -0.890 -15.431 1.00 88.50 83 LEU A C 1
ATOM 640 O O . LEU A 1 83 ? 7.116 -1.499 -14.688 1.00 88.50 83 LEU A O 1
ATOM 644 N N . GLU A 1 84 ? 7.589 0.346 -15.849 1.00 88.25 84 GLU A N 1
ATOM 645 C CA . GLU A 1 84 ? 6.413 1.094 -15.366 1.00 88.25 84 GLU A CA 1
ATOM 646 C C . GLU A 1 84 ? 5.072 0.382 -15.634 1.00 88.25 84 GLU A C 1
ATOM 648 O O . GLU A 1 84 ? 4.108 0.565 -14.896 1.00 88.25 84 GLU A O 1
ATOM 653 N N . ASN A 1 85 ? 5.037 -0.485 -16.652 1.00 93.38 85 ASN A N 1
ATOM 654 C CA . ASN A 1 85 ? 3.872 -1.281 -17.041 1.00 93.38 85 ASN A CA 1
ATOM 655 C C . ASN A 1 85 ? 4.024 -2.780 -16.715 1.00 93.38 85 ASN A C 1
ATOM 657 O O . ASN A 1 85 ? 3.330 -3.619 -17.290 1.00 93.38 85 ASN A O 1
ATOM 661 N N . ASN A 1 86 ? 4.937 -3.143 -15.811 1.00 95.31 86 ASN A N 1
ATOM 662 C CA . ASN A 1 86 ? 5.141 -4.524 -15.384 1.00 95.31 86 ASN A CA 1
ATOM 663 C C . ASN A 1 86 ? 4.131 -4.914 -14.295 1.00 95.31 86 ASN A C 1
ATOM 665 O O . ASN A 1 86 ? 4.379 -4.728 -13.105 1.00 95.31 86 ASN A O 1
ATOM 669 N N . TYR A 1 87 ? 2.984 -5.456 -14.699 1.00 97.31 87 TYR A N 1
ATOM 670 C CA . TYR A 1 87 ? 1.952 -5.932 -13.777 1.00 97.31 87 TYR A CA 1
ATOM 671 C C . TYR A 1 87 ? 2.078 -7.447 -13.563 1.00 97.31 87 TYR A C 1
ATOM 673 O O . TYR A 1 87 ? 1.859 -8.218 -14.504 1.00 97.31 87 TYR A O 1
ATOM 681 N N . PRO A 1 88 ? 2.403 -7.909 -12.343 1.00 97.44 88 PRO A N 1
ATOM 682 C CA . PRO A 1 88 ? 2.521 -9.329 -12.062 1.00 97.44 88 PRO A CA 1
ATOM 683 C C . PRO A 1 88 ? 1.146 -10.008 -12.095 1.00 97.44 88 PRO A C 1
ATOM 685 O O . PRO A 1 88 ? 0.144 -9.475 -11.619 1.00 97.44 88 PRO A O 1
ATOM 688 N N . SER A 1 89 ? 1.107 -11.236 -12.614 1.00 97.94 89 SER A N 1
ATOM 689 C CA . SER A 1 89 ? -0.109 -12.065 -12.653 1.00 97.94 89 SER A CA 1
ATOM 690 C C . SER A 1 89 ? -0.363 -12.844 -11.359 1.00 97.94 89 SER A C 1
ATOM 692 O O . SER A 1 89 ? -1.425 -13.444 -11.195 1.00 97.94 89 SER A O 1
ATOM 694 N N . LYS A 1 90 ? 0.609 -12.861 -10.437 1.00 98.06 90 LYS A N 1
ATOM 695 C CA . LYS A 1 90 ? 0.541 -13.566 -9.153 1.00 98.06 90 LYS A CA 1
ATOM 696 C C . LYS A 1 90 ? 1.163 -12.726 -8.046 1.00 98.06 90 LYS A C 1
ATOM 698 O O . LYS A 1 90 ? 2.141 -12.023 -8.270 1.00 98.06 90 LYS A O 1
ATOM 703 N N . ASN A 1 91 ? 0.607 -12.845 -6.845 1.00 98.25 91 ASN A N 1
ATOM 704 C CA . ASN A 1 91 ? 1.180 -12.244 -5.645 1.00 98.25 91 ASN A CA 1
ATOM 705 C C . ASN A 1 91 ? 2.471 -12.968 -5.252 1.00 98.25 91 ASN A C 1
ATOM 707 O O . ASN A 1 91 ? 2.560 -14.194 -5.366 1.00 98.25 91 ASN A O 1
ATOM 711 N N . ALA A 1 92 ? 3.434 -12.237 -4.691 1.00 98.00 92 ALA A N 1
ATOM 712 C CA . ALA A 1 92 ? 4.548 -12.865 -3.992 1.00 98.00 92 ALA A CA 1
ATOM 713 C C . ALA A 1 92 ? 4.036 -13.702 -2.790 1.00 98.00 92 ALA A C 1
ATOM 715 O O . ALA A 1 92 ? 3.016 -13.359 -2.185 1.00 98.00 92 ALA A O 1
ATOM 716 N N . PRO A 1 93 ? 4.735 -14.771 -2.361 1.00 97.94 93 PRO A N 1
ATOM 717 C CA . PRO A 1 93 ? 4.246 -15.642 -1.284 1.00 97.94 93 PRO A CA 1
ATOM 718 C C . PRO A 1 93 ? 3.954 -14.922 0.041 1.00 97.94 93 PRO A C 1
ATOM 720 O O . PRO A 1 93 ? 2.994 -15.257 0.731 1.00 97.94 93 PRO A O 1
ATOM 723 N N . LEU A 1 94 ? 4.759 -13.914 0.402 1.00 97.25 94 LEU A N 1
ATOM 724 C CA . LEU A 1 94 ? 4.516 -13.082 1.588 1.00 97.25 94 LEU A CA 1
ATOM 725 C C . LEU A 1 94 ? 3.232 -12.252 1.450 1.00 97.25 94 LEU A C 1
ATOM 727 O O . LEU A 1 94 ? 2.466 -12.137 2.400 1.00 97.25 94 LEU A O 1
ATOM 731 N N . ILE A 1 95 ? 2.999 -11.700 0.262 1.00 97.94 95 ILE A N 1
ATOM 732 C CA . ILE A 1 95 ? 1.828 -10.885 -0.064 1.00 97.94 95 ILE A CA 1
ATOM 733 C C . ILE A 1 95 ? 0.561 -11.723 0.078 1.00 97.94 95 ILE A C 1
ATOM 735 O O . ILE A 1 95 ? -0.380 -11.286 0.734 1.00 97.94 95 ILE A O 1
ATOM 739 N N . GLN A 1 96 ? 0.567 -12.959 -0.425 1.00 98.25 96 GLN A N 1
ATOM 740 C CA . GLN A 1 96 ? -0.578 -13.849 -0.253 1.00 98.25 96 GLN A CA 1
ATOM 741 C C . GLN A 1 96 ? -0.862 -14.140 1.228 1.00 98.25 96 GLN A C 1
ATOM 743 O O . GLN A 1 96 ? -1.993 -13.977 1.670 1.00 98.25 96 GLN A O 1
ATOM 748 N N . LYS A 1 97 ? 0.172 -14.449 2.025 1.00 98.31 97 LYS A N 1
ATOM 749 C CA . LYS A 1 97 ? 0.010 -14.661 3.473 1.00 98.31 97 LYS A CA 1
ATOM 750 C C . LYS A 1 97 ? -0.605 -13.452 4.178 1.00 98.31 97 LYS A C 1
ATOM 752 O O . LYS A 1 97 ? -1.419 -13.633 5.074 1.00 98.31 97 LYS A O 1
ATOM 757 N N . LEU A 1 98 ? -0.220 -12.232 3.808 1.00 98.31 98 LEU A N 1
ATOM 758 C CA . LEU A 1 98 ? -0.788 -11.020 4.405 1.00 98.31 98 LEU A CA 1
ATOM 759 C C . LEU A 1 98 ? -2.270 -10.864 4.040 1.00 98.31 98 LEU A C 1
ATOM 761 O O . LEU A 1 98 ? -3.088 -10.641 4.928 1.00 98.31 98 LEU A O 1
ATOM 765 N N . LEU A 1 99 ? -2.637 -11.052 2.769 1.00 97.56 99 LEU A N 1
ATOM 766 C CA . LEU A 1 99 ? -4.042 -11.023 2.345 1.00 97.56 99 LEU A CA 1
ATOM 767 C C . LEU A 1 99 ? -4.895 -12.037 3.114 1.00 97.56 99 LEU A C 1
ATOM 769 O O . LEU A 1 99 ? -5.954 -11.687 3.633 1.00 97.56 99 LEU A O 1
ATOM 773 N N . ASP A 1 100 ? -4.396 -13.267 3.247 1.00 98.12 100 ASP A N 1
ATOM 774 C CA . ASP A 1 100 ? -5.087 -14.354 3.946 1.00 98.12 100 ASP A CA 1
ATOM 775 C C . ASP A 1 100 ? -5.309 -14.045 5.443 1.00 98.12 100 ASP A C 1
ATOM 777 O O . ASP A 1 100 ? -6.185 -14.632 6.074 1.00 98.12 100 ASP A O 1
ATOM 781 N N . ASN A 1 101 ? -4.545 -13.103 6.015 1.00 98.31 101 ASN A N 1
ATOM 782 C CA . ASN A 1 101 ? -4.621 -12.681 7.418 1.00 98.31 101 ASN A CA 1
ATOM 783 C C . ASN A 1 101 ? -5.307 -11.313 7.616 1.00 98.31 101 ASN A C 1
ATOM 785 O O . ASN A 1 101 ? -5.128 -10.675 8.652 1.00 98.31 101 ASN A O 1
ATOM 789 N N . GLY A 1 102 ? -6.105 -10.853 6.646 1.00 97.81 102 GLY A N 1
ATOM 790 C CA . GLY A 1 102 ? -6.957 -9.667 6.808 1.00 97.81 102 GLY A CA 1
ATOM 791 C C . GLY A 1 102 ? -6.266 -8.333 6.518 1.00 97.81 102 GLY A C 1
ATOM 792 O O . GLY A 1 102 ? -6.771 -7.277 6.902 1.00 97.81 102 GLY A O 1
ATOM 793 N N . TYR A 1 103 ? -5.130 -8.357 5.826 1.00 98.31 103 TYR A N 1
ATOM 794 C CA . TYR A 1 103 ? -4.497 -7.147 5.311 1.00 98.31 103 TYR A CA 1
ATOM 795 C C . TYR A 1 103 ? -4.996 -6.813 3.902 1.00 98.31 103 TYR A C 1
ATOM 797 O O . TYR A 1 103 ? -5.423 -7.688 3.151 1.00 98.31 103 TYR A O 1
ATOM 805 N N . PHE A 1 104 ? -4.891 -5.543 3.516 1.00 97.44 104 PHE A N 1
ATOM 806 C CA . PHE A 1 104 ? -5.042 -5.112 2.129 1.00 97.44 104 PHE A CA 1
ATOM 807 C C . PHE A 1 104 ? -3.955 -4.111 1.746 1.00 97.44 104 PHE A C 1
ATOM 809 O O . PHE A 1 104 ? -3.423 -3.382 2.586 1.00 97.44 104 PHE A O 1
ATOM 816 N N . PHE A 1 105 ? -3.632 -4.062 0.458 1.00 95.62 105 PHE A N 1
ATOM 817 C CA . PHE A 1 105 ? -2.574 -3.198 -0.046 1.00 95.62 105 PHE A CA 1
ATOM 818 C C . PHE A 1 105 ? -3.123 -1.818 -0.380 1.00 95.62 105 PHE A C 1
ATOM 820 O O . PHE A 1 105 ? -3.967 -1.673 -1.260 1.00 95.62 105 PHE A O 1
ATOM 827 N N . ALA A 1 106 ? -2.632 -0.807 0.330 1.00 95.31 106 ALA A N 1
ATOM 828 C CA . ALA A 1 106 ? -3.002 0.584 0.111 1.00 95.31 106 ALA A CA 1
ATOM 829 C C . ALA A 1 106 ? -2.194 1.226 -1.026 1.00 95.31 106 ALA A 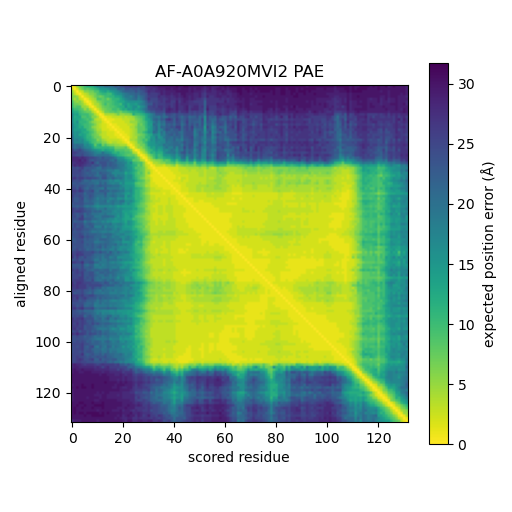C 1
ATOM 831 O O . ALA A 1 106 ? -2.673 2.173 -1.643 1.00 95.31 106 ALA A O 1
ATOM 832 N N . GLY A 1 107 ? -0.993 0.720 -1.322 1.00 94.75 107 GLY A N 1
ATOM 833 C CA . GLY A 1 107 ? -0.148 1.241 -2.393 1.00 94.75 107 GLY A CA 1
ATOM 834 C C . GLY A 1 107 ? 1.274 0.683 -2.412 1.00 94.75 107 GLY A C 1
ATOM 835 O O . GLY A 1 107 ? 1.679 -0.087 -1.532 1.00 94.75 107 GLY A O 1
ATOM 836 N N . LYS A 1 108 ? 2.029 1.106 -3.428 1.00 94.75 108 LYS A N 1
ATOM 837 C CA . LYS A 1 108 ? 3.437 0.791 -3.674 1.00 94.75 108 LYS A CA 1
ATOM 838 C C . LYS A 1 108 ? 4.313 1.953 -3.227 1.00 94.75 108 LYS A C 1
ATOM 840 O O . LYS A 1 108 ? 4.101 3.083 -3.666 1.00 94.75 108 LYS A O 1
ATOM 845 N N . THR A 1 109 ? 5.285 1.684 -2.364 1.00 91.25 109 THR A N 1
ATOM 846 C CA . THR A 1 109 ? 6.229 2.696 -1.874 1.00 91.25 109 THR A CA 1
ATOM 847 C C . THR A 1 109 ? 7.485 2.751 -2.719 1.00 91.25 109 THR A C 1
ATOM 849 O O . THR A 1 109 ? 7.840 1.778 -3.386 1.00 91.25 109 THR A O 1
ATOM 852 N N . ILE A 1 110 ? 8.185 3.881 -2.642 1.00 82.50 110 ILE A N 1
ATOM 853 C CA . ILE A 1 110 ? 9.422 4.121 -3.385 1.00 82.50 110 ILE A CA 1
ATOM 854 C C . ILE A 1 110 ? 10.425 2.967 -3.227 1.00 82.50 110 ILE A C 1
ATOM 856 O O . ILE A 1 110 ? 10.668 2.442 -2.135 1.00 82.50 110 ILE A O 1
ATOM 860 N N . PHE A 1 111 ? 11.072 2.623 -4.335 1.00 71.31 111 PHE A N 1
ATOM 861 C CA . PHE A 1 111 ? 12.267 1.797 -4.373 1.00 71.31 111 PHE A CA 1
ATOM 862 C C . PHE A 1 111 ? 13.346 2.552 -5.154 1.00 71.31 111 PHE A C 1
ATOM 864 O O . PHE A 1 111 ? 13.127 2.906 -6.308 1.00 71.31 111 PHE A O 1
ATOM 871 N N . GLN A 1 112 ? 14.505 2.796 -4.540 1.00 61.59 112 GLN A N 1
ATOM 872 C CA . GLN A 1 112 ? 15.669 3.298 -5.267 1.00 61.59 112 GLN A CA 1
ATOM 873 C C . GLN A 1 112 ? 16.492 2.107 -5.753 1.00 61.59 112 GLN A C 1
ATOM 875 O O . GLN A 1 112 ? 16.976 1.309 -4.949 1.00 61.59 112 GLN A O 1
ATOM 880 N N . ASN A 1 113 ? 16.630 1.983 -7.070 1.00 53.03 113 ASN A N 1
ATOM 881 C CA . ASN A 1 113 ? 17.510 1.006 -7.690 1.00 53.03 113 ASN A CA 1
ATOM 882 C C . ASN A 1 113 ? 18.863 1.674 -7.971 1.00 53.03 113 ASN A C 1
ATOM 884 O O . ASN A 1 113 ? 18.908 2.717 -8.617 1.00 53.03 113 ASN A O 1
ATOM 888 N N . GLY A 1 114 ? 19.969 1.087 -7.512 1.00 46.59 114 GLY A N 1
ATOM 889 C CA . GLY A 1 114 ? 21.318 1.654 -7.683 1.00 46.59 114 GLY A CA 1
ATOM 890 C C . GLY A 1 114 ? 21.837 1.671 -9.130 1.00 46.59 114 GLY A C 1
ATOM 891 O O . GLY A 1 114 ? 22.955 2.111 -9.366 1.00 46.59 114 GLY A O 1
ATOM 892 N N . LEU A 1 115 ? 21.048 1.176 -10.091 1.00 42.31 115 LEU A N 1
ATOM 893 C CA . LEU A 1 115 ? 21.436 1.003 -11.496 1.00 42.31 115 LEU A CA 1
ATOM 894 C C . LEU A 1 115 ? 20.783 2.002 -12.467 1.00 42.31 115 LEU A C 1
ATOM 896 O O . LEU A 1 115 ? 21.274 2.141 -13.583 1.00 42.31 115 LEU A O 1
ATOM 900 N N . ILE A 1 116 ? 19.714 2.707 -12.077 1.00 46.28 116 ILE A N 1
ATOM 901 C CA . ILE A 1 116 ? 19.066 3.738 -12.905 1.00 46.28 116 ILE A CA 1
ATOM 902 C C . ILE A 1 116 ? 18.607 4.870 -11.981 1.00 46.28 116 ILE A C 1
ATOM 904 O O . ILE A 1 116 ? 17.722 4.680 -11.149 1.00 46.28 116 ILE A O 1
ATOM 908 N N . LEU A 1 117 ? 19.196 6.056 -12.132 1.00 43.84 117 LEU A N 1
ATOM 909 C CA . LEU A 1 117 ? 18.730 7.272 -11.465 1.00 43.84 117 LEU A CA 1
ATOM 910 C C . LEU A 1 117 ? 17.461 7.781 -12.173 1.00 43.84 117 LEU A C 1
ATOM 912 O O . LEU A 1 117 ? 17.531 8.662 -13.031 1.00 43.84 117 LEU A O 1
ATOM 916 N N . ASP A 1 118 ? 16.294 7.214 -11.847 1.00 50.84 118 ASP A N 1
ATOM 917 C CA . ASP A 1 118 ? 15.011 7.801 -12.259 1.00 50.84 118 ASP A CA 1
ATOM 918 C C . ASP A 1 118 ? 14.842 9.157 -11.547 1.00 50.84 118 ASP A C 1
ATOM 920 O O . ASP A 1 118 ? 14.870 9.245 -10.319 1.00 50.84 118 ASP A O 1
ATOM 924 N N . HIS A 1 119 ? 14.671 10.226 -12.330 1.00 50.75 119 HIS A N 1
ATOM 925 C CA . HIS A 1 119 ? 14.462 11.596 -11.847 1.00 50.75 119 HIS A CA 1
ATOM 926 C C . HIS A 1 119 ? 13.113 11.775 -11.124 1.00 50.75 119 HIS A C 1
ATOM 928 O O . HIS A 1 119 ? 12.855 12.834 -10.556 1.00 50.75 119 HIS A O 1
ATOM 934 N N . ARG A 1 120 ? 12.245 10.753 -11.141 1.00 49.84 120 ARG A N 1
ATOM 935 C CA . ARG A 1 120 ? 10.984 10.703 -10.387 1.00 49.84 120 ARG A CA 1
ATOM 936 C C . ARG A 1 120 ? 11.146 10.181 -8.960 1.00 49.84 120 ARG A C 1
ATOM 938 O O . ARG A 1 120 ? 10.242 10.376 -8.151 1.00 49.84 120 ARG A O 1
ATOM 945 N N . VAL A 1 121 ? 12.273 9.547 -8.626 1.00 52.12 121 VAL A N 1
ATOM 946 C CA . VAL A 1 121 ? 12.608 9.231 -7.233 1.00 52.12 121 VAL A CA 1
ATOM 947 C C . VAL A 1 121 ? 13.202 10.498 -6.617 1.00 52.12 121 VAL A C 1
ATOM 949 O O . VAL A 1 121 ? 14.236 10.960 -7.110 1.00 52.12 121 VAL A O 1
ATOM 952 N N . PRO A 1 122 ? 12.592 11.078 -5.563 1.00 46.44 122 PRO A N 1
ATOM 953 C CA . PRO A 1 122 ? 13.220 12.167 -4.833 1.00 46.44 122 PRO A CA 1
ATOM 954 C C . PRO A 1 122 ? 14.587 11.678 -4.372 1.00 46.44 122 PRO A C 1
ATOM 956 O O . PRO A 1 122 ? 14.682 10.733 -3.587 1.00 46.44 122 PRO A O 1
ATOM 959 N N . GLN A 1 123 ? 15.647 12.296 -4.885 1.00 47.06 123 GLN A N 1
ATOM 960 C CA . GLN A 1 123 ? 16.972 12.133 -4.313 1.00 47.06 123 GLN A CA 1
ATOM 961 C C . GLN A 1 123 ? 16.895 12.830 -2.957 1.00 47.06 123 GLN A C 1
ATOM 963 O O . GLN A 1 123 ? 16.928 14.055 -2.872 1.00 47.06 123 GLN A O 1
ATOM 968 N N . VAL A 1 124 ? 16.631 12.064 -1.901 1.00 46.81 124 VAL A N 1
ATOM 969 C CA . VAL A 1 124 ? 16.656 12.607 -0.547 1.00 46.81 124 VAL A CA 1
ATOM 970 C C . VAL A 1 124 ? 18.126 12.839 -0.232 1.00 46.81 124 VAL A C 1
ATOM 972 O O . VAL A 1 124 ? 18.862 11.881 0.016 1.00 46.81 124 VAL A O 1
ATOM 975 N N . ASP A 1 125 ? 18.559 14.097 -0.303 1.00 37.94 125 ASP A N 1
ATOM 976 C CA . ASP A 1 125 ? 19.908 14.506 0.079 1.00 37.94 125 ASP A CA 1
ATOM 977 C C . ASP A 1 125 ? 20.224 13.941 1.475 1.00 37.94 125 ASP A C 1
ATOM 979 O O . ASP A 1 125 ? 19.613 14.323 2.474 1.00 37.94 125 ASP A O 1
ATOM 983 N N . GLY A 1 126 ? 21.145 12.972 1.533 1.00 40.19 126 GLY A N 1
ATOM 984 C CA . GLY A 1 126 ? 21.596 12.333 2.776 1.00 40.19 126 GLY A CA 1
ATOM 985 C C . GLY A 1 126 ? 21.183 10.872 3.003 1.00 40.19 126 GLY A C 1
ATOM 986 O O . GLY A 1 126 ? 21.607 10.297 4.000 1.00 40.19 126 GLY A O 1
ATOM 987 N N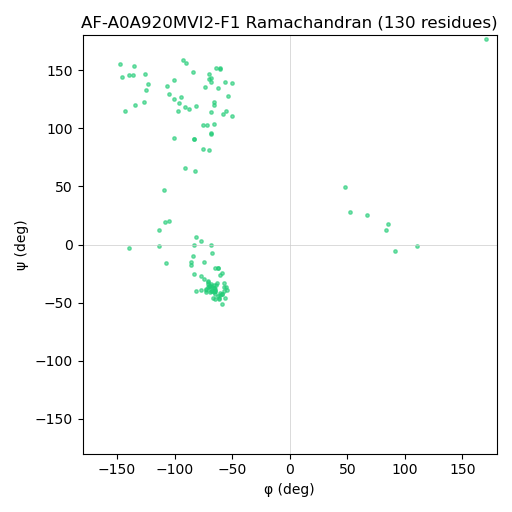 . LEU A 1 127 ? 20.425 10.234 2.102 1.00 40.62 127 LEU A N 1
ATOM 988 C CA . LEU A 1 127 ? 20.119 8.790 2.153 1.00 40.62 127 LEU A CA 1
ATOM 989 C C . LEU A 1 127 ? 20.848 8.009 1.047 1.00 40.62 127 LEU A C 1
ATOM 991 O O . LEU A 1 127 ? 20.274 7.167 0.360 1.00 40.62 127 LEU A O 1
ATOM 995 N N . VAL A 1 128 ? 22.148 8.264 0.887 1.00 37.72 128 VAL A N 1
ATOM 996 C CA . VAL A 1 128 ? 23.030 7.307 0.210 1.00 37.72 128 VAL A CA 1
ATOM 997 C C . VAL A 1 128 ? 23.282 6.179 1.203 1.00 37.72 128 VAL A C 1
ATOM 999 O O . VAL A 1 128 ? 24.045 6.332 2.153 1.00 37.72 128 VAL A O 1
ATOM 1002 N N . TRP A 1 129 ? 22.606 5.048 1.020 1.00 34.25 129 TRP A N 1
ATOM 1003 C CA . TRP A 1 129 ? 22.998 3.821 1.701 1.00 34.25 129 TRP A CA 1
ATOM 1004 C C . TRP A 1 129 ? 24.334 3.378 1.102 1.00 34.25 129 TRP A C 1
ATOM 1006 O O . TRP A 1 129 ? 24.361 2.753 0.043 1.00 34.25 129 TRP A O 1
ATOM 1016 N N . GLU A 1 130 ? 25.446 3.729 1.753 1.00 30.42 130 GLU A N 1
ATOM 1017 C CA . GLU A 1 130 ? 26.713 3.047 1.504 1.00 30.42 130 GLU A CA 1
ATOM 1018 C C . GLU A 1 130 ? 26.500 1.565 1.806 1.00 30.42 130 GLU A C 1
ATOM 1020 O O . GLU A 1 130 ? 26.246 1.158 2.944 1.00 30.42 130 GLU A O 1
ATOM 1025 N N . VAL A 1 131 ? 26.554 0.756 0.752 1.00 35.47 131 VAL A N 1
ATOM 1026 C CA . VAL A 1 131 ? 26.685 -0.688 0.880 1.00 35.47 131 VAL A CA 1
ATOM 1027 C C . VAL A 1 131 ? 28.067 -0.923 1.485 1.00 35.47 131 VAL A C 1
ATOM 1029 O O . VAL A 1 131 ? 29.076 -0.735 0.809 1.00 35.47 131 VAL A O 1
ATOM 1032 N N . LYS A 1 132 ? 28.099 -1.246 2.779 1.00 37.16 132 LYS A N 1
ATOM 1033 C CA . LYS A 1 132 ? 29.280 -1.824 3.424 1.00 37.16 132 LYS A CA 1
ATOM 1034 C C . LYS A 1 132 ? 29.587 -3.202 2.854 1.00 37.16 132 LYS A C 1
ATOM 1036 O O . LYS A 1 132 ? 28.615 -3.943 2.580 1.00 37.16 132 LYS A O 1
#

Sequence (132 aa):
MIKPLKIILNNKIYLFLLFAATILSCSKTGLSVDELDKKYNIYISRLSDDEVRKNINKGLLPIAIKDNIDVVGFANTGGSVALENNYPSKNAPLIQKLLDNGYFFAGKTIFQNGLILDHRVPQVDGLVWEVK

Foldseek 3Di:
DCPPVVVVVVVVVVVVVVVVVVVVPPPPPPPDPVNVCVVQVFFPDFDDPVVVVVLVVVVAAEDEEALCFADAPAFSQLQHPVRRP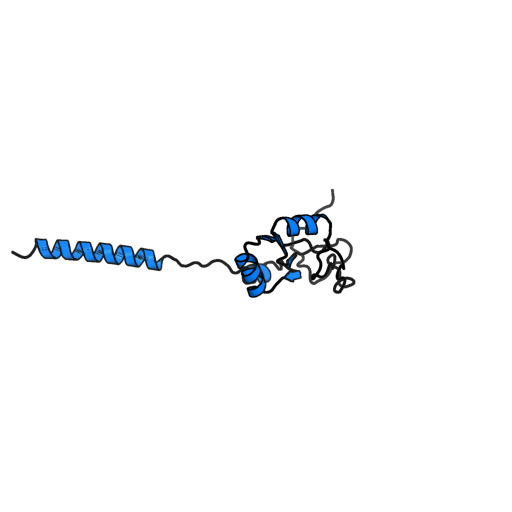HHDPDGDPVRVVNVVVRYDYGGHGDHDDPPDPDPSPPPPVPPPPDPD

pLDDT: mean 77.73, std 20.72, range [30.42, 98.31]

Nearest PDB structures (foldseek):
  8wdw-assembly2_B  TM=8.441E-01  e=3.263E-04  uncultured bacterium
  2gi3-assembly1_A-2  TM=8.157E-01  e=3.263E-04  Thermotoga maritima
  4n0h-assembly1_A  TM=8.581E-01  e=6.555E-04  Saccharomyces cerevisiae S288C
  5h6t-assembly1_A  TM=8.311E-01  e=8.665E-04  Microbacterium sp. HM58-2
  8es6-assembly1_A  TM=7.927E-01  e=4.959E-04  Escherichia coli

Mean predicted aligned error: 13.25 Å

Radius of gyration: 25.57 Å; Cα contacts (8 Å, |Δi|>4): 145; chains: 1; bounding box: 62×56×69 Å